Protein AF-A0ABD3U2C4-F1 (afdb_monomer_lite)

Structure (mmCIF, N/CA/C/O backbone):
data_AF-A0ABD3U2C4-F1
#
_entry.id   AF-A0ABD3U2C4-F1
#
loop_
_atom_site.group_PDB
_atom_site.id
_atom_site.type_symbol
_atom_site.label_atom_id
_atom_site.label_alt_id
_atom_site.label_comp_id
_atom_site.label_asym_id
_atom_site.label_entity_id
_atom_site.label_seq_id
_atom_site.pdbx_PDB_ins_code
_atom_site.Cart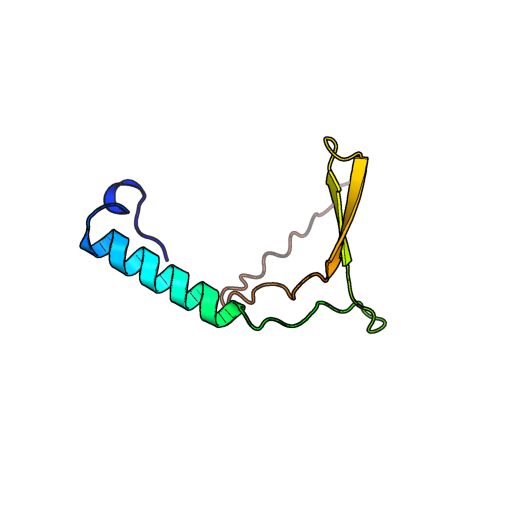n_x
_atom_site.Cartn_y
_atom_site.Cartn_z
_atom_site.occupancy
_atom_site.B_iso_or_equiv
_atom_site.auth_seq_id
_atom_site.auth_comp_id
_atom_site.auth_asym_id
_atom_site.auth_atom_id
_atom_site.pdbx_PDB_model_num
ATOM 1 N N . MET A 1 1 ? 16.956 -6.922 -3.984 1.00 56.84 1 MET A N 1
ATOM 2 C CA . MET A 1 1 ? 17.639 -7.185 -5.266 1.00 56.84 1 MET A CA 1
ATOM 3 C C . MET A 1 1 ? 16.838 -6.497 -6.361 1.00 56.84 1 MET A C 1
ATOM 5 O O . MET A 1 1 ? 15.774 -6.982 -6.705 1.00 56.84 1 MET A O 1
ATOM 9 N N . TYR A 1 2 ? 17.302 -5.335 -6.824 1.00 66.19 2 TYR A N 1
ATOM 10 C CA . TYR A 1 2 ? 16.739 -4.601 -7.962 1.00 66.19 2 TYR A CA 1
ATOM 11 C C . TYR A 1 2 ? 17.917 -4.128 -8.821 1.00 66.19 2 TYR A C 1
ATOM 13 O O . TYR A 1 2 ? 18.974 -3.796 -8.283 1.00 66.19 2 TYR A O 1
ATOM 21 N N . CYS A 1 3 ? 17.767 -4.146 -10.141 1.00 69.25 3 CYS A N 1
ATOM 22 C CA . CYS A 1 3 ? 18.782 -3.677 -11.083 1.00 69.25 3 CYS A CA 1
ATOM 23 C C . CYS A 1 3 ? 19.083 -2.178 -10.891 1.00 69.25 3 CYS A C 1
ATOM 25 O O . CYS A 1 3 ? 18.244 -1.408 -10.419 1.00 69.25 3 CYS A O 1
ATOM 27 N N . ALA A 1 4 ? 20.291 -1.740 -11.262 1.00 78.56 4 ALA A N 1
ATOM 28 C CA . ALA A 1 4 ? 20.631 -0.322 -11.182 1.00 78.56 4 ALA A CA 1
ATOM 29 C C . ALA A 1 4 ? 19.707 0.508 -12.093 1.00 78.56 4 ALA A C 1
ATOM 31 O O . ALA A 1 4 ? 19.380 0.094 -13.206 1.00 78.56 4 ALA A O 1
ATOM 32 N N . LYS A 1 5 ? 19.331 1.714 -11.638 1.00 77.12 5 LYS A N 1
ATOM 33 C CA . LYS A 1 5 ? 18.329 2.598 -12.274 1.00 77.12 5 LYS A CA 1
ATOM 34 C C . LYS A 1 5 ? 18.516 2.778 -13.787 1.00 77.12 5 LYS A C 1
ATOM 36 O O . LYS A 1 5 ? 17.536 2.900 -14.512 1.00 77.12 5 LYS A O 1
ATOM 41 N N . ARG A 1 6 ? 19.765 2.778 -14.262 1.00 83.62 6 ARG A N 1
ATOM 42 C CA . ARG A 1 6 ? 20.122 2.954 -15.681 1.00 83.62 6 ARG A CA 1
ATOM 43 C C . ARG A 1 6 ? 19.728 1.770 -16.573 1.00 83.62 6 ARG A C 1
ATOM 45 O O . ARG A 1 6 ? 19.545 1.963 -17.765 1.00 83.62 6 ARG A O 1
ATOM 52 N N . PHE A 1 7 ? 19.570 0.576 -16.006 1.00 81.12 7 PHE A N 1
ATOM 53 C CA . PHE A 1 7 ? 19.253 -0.655 -16.739 1.00 81.12 7 PHE A CA 1
ATOM 54 C C . PHE A 1 7 ? 17.825 -1.154 -16.480 1.00 81.12 7 PHE A C 1
ATOM 56 O O . PHE A 1 7 ? 17.384 -2.100 -17.123 1.00 81.12 7 PHE A O 1
ATOM 63 N N . ALA A 1 8 ? 17.088 -0.513 -15.567 1.00 78.81 8 ALA A N 1
ATOM 64 C CA . ALA A 1 8 ? 15.770 -0.963 -15.119 1.00 78.81 8 ALA A CA 1
ATOM 65 C C . ALA A 1 8 ? 14.707 -1.027 -16.224 1.00 78.81 8 ALA A C 1
ATOM 67 O O . ALA A 1 8 ? 13.765 -1.806 -16.120 1.00 78.81 8 ALA A O 1
ATOM 68 N N . TYR A 1 9 ? 14.885 -0.246 -17.290 1.00 83.88 9 TYR A N 1
ATOM 69 C CA . TYR A 1 9 ? 13.954 -0.179 -18.417 1.00 83.88 9 TYR A CA 1
ATOM 70 C C . TYR A 1 9 ? 14.433 -0.945 -19.656 1.00 83.88 9 TYR A C 1
ATOM 72 O O . TYR A 1 9 ? 13.776 -0.906 -20.693 1.00 83.88 9 TYR A O 1
ATOM 80 N N . ILE A 1 10 ? 15.563 -1.656 -19.575 1.00 91.12 10 ILE A N 1
ATOM 81 C CA . ILE A 1 10 ? 15.997 -2.540 -20.661 1.00 91.12 10 ILE A CA 1
ATOM 82 C C . ILE A 1 10 ? 14.995 -3.702 -20.752 1.00 91.12 10 ILE A C 1
ATOM 84 O O . ILE A 1 10 ? 14.723 -4.314 -19.718 1.00 91.12 10 ILE A O 1
ATOM 88 N N . PRO A 1 11 ? 14.447 -4.044 -21.938 1.00 88.25 11 PRO A N 1
ATOM 89 C CA . PRO A 1 11 ? 13.288 -4.934 -22.052 1.00 88.25 11 PRO A CA 1
ATOM 90 C C . PRO A 1 11 ? 13.352 -6.249 -21.250 1.00 88.25 11 PRO A C 1
ATOM 92 O O . PRO A 1 11 ? 12.391 -6.538 -20.537 1.00 88.25 11 PRO A O 1
ATOM 95 N N . PRO A 1 12 ? 14.442 -7.047 -21.283 1.00 86.81 12 PRO A N 1
ATOM 96 C CA . PRO A 1 12 ? 14.557 -8.234 -20.431 1.00 86.81 12 PRO A CA 1
ATOM 97 C C . PRO A 1 12 ? 14.542 -7.914 -18.930 1.00 86.81 12 PRO A C 1
ATOM 99 O O . PRO A 1 12 ? 13.863 -8.592 -18.166 1.00 86.81 12 PRO A O 1
ATOM 102 N N . VAL A 1 13 ? 15.246 -6.867 -18.505 1.00 87.19 13 VAL A N 1
ATOM 103 C CA . VAL A 1 13 ? 15.364 -6.475 -17.094 1.00 87.19 13 VAL A CA 1
ATOM 104 C C . VAL A 1 13 ? 14.038 -5.938 -16.557 1.00 87.19 13 VAL A C 1
ATOM 106 O O . VAL A 1 13 ? 13.648 -6.261 -15.438 1.00 87.19 13 VAL A O 1
ATOM 109 N N . TYR A 1 14 ? 13.328 -5.156 -17.369 1.00 87.25 14 TYR A N 1
ATOM 110 C CA . TYR A 1 14 ? 12.014 -4.619 -17.035 1.00 87.25 14 TYR A CA 1
ATOM 111 C C . TYR A 1 14 ? 10.982 -5.736 -16.824 1.00 87.25 14 TYR A C 1
ATOM 113 O O . TYR A 1 14 ? 10.262 -5.725 -15.827 1.00 87.25 14 TYR A O 1
ATOM 121 N N . ARG A 1 15 ? 10.955 -6.739 -17.717 1.00 89.81 15 ARG A N 1
ATOM 122 C CA . ARG A 1 15 ? 10.074 -7.913 -17.579 1.00 89.81 15 ARG A CA 1
ATOM 123 C C . ARG A 1 15 ? 10.338 -8.672 -16.283 1.00 89.81 15 ARG A C 1
ATOM 125 O O . ARG A 1 15 ? 9.415 -8.853 -15.497 1.00 89.81 15 ARG A O 1
ATOM 132 N N . ILE A 1 16 ? 11.602 -9.004 -16.019 1.00 89.50 16 ILE A N 1
ATOM 133 C CA . ILE A 1 16 ? 12.006 -9.700 -14.788 1.00 89.50 16 ILE A CA 1
ATOM 134 C C . ILE A 1 16 ? 11.640 -8.873 -13.545 1.00 89.50 16 ILE A C 1
ATOM 136 O O . ILE A 1 16 ? 11.177 -9.420 -12.549 1.00 89.50 16 ILE A O 1
ATOM 140 N N . GLY A 1 17 ? 11.807 -7.547 -13.592 1.00 87.44 17 GLY A N 1
ATOM 141 C CA . GLY A 1 17 ? 11.421 -6.654 -12.497 1.00 87.44 17 GLY A CA 1
ATOM 142 C C . GLY A 1 17 ? 9.919 -6.685 -12.203 1.00 87.44 17 GLY A C 1
ATOM 143 O O . GLY A 1 17 ? 9.529 -6.753 -11.038 1.00 87.44 17 GLY A O 1
ATOM 144 N N . ASN A 1 18 ? 9.086 -6.689 -13.245 1.00 89.56 18 ASN A N 1
ATOM 145 C CA . ASN A 1 18 ? 7.635 -6.804 -13.104 1.00 89.56 18 ASN A CA 1
ATOM 146 C C . ASN A 1 18 ? 7.219 -8.175 -12.562 1.00 89.56 18 ASN A C 1
ATOM 148 O O . ASN A 1 18 ? 6.378 -8.242 -11.669 1.00 89.56 18 ASN A O 1
ATOM 152 N N . GLU A 1 19 ? 7.820 -9.257 -13.058 1.00 90.69 19 GLU A N 1
ATOM 153 C CA . GLU A 1 19 ? 7.570 -10.617 -12.568 1.00 90.69 19 GLU A CA 1
ATOM 154 C C . GLU A 1 19 ? 7.952 -10.754 -11.091 1.00 90.69 19 GLU A C 1
ATOM 156 O O . GLU A 1 19 ? 7.162 -11.240 -10.285 1.00 90.69 19 GLU A O 1
ATOM 161 N N . LEU A 1 20 ? 9.123 -10.247 -10.698 1.00 89.38 20 LEU A N 1
ATOM 162 C CA . LEU A 1 20 ? 9.564 -10.263 -9.305 1.00 89.38 20 LEU A CA 1
ATOM 163 C C . LEU A 1 20 ? 8.653 -9.419 -8.404 1.00 89.38 20 LEU A C 1
ATOM 165 O O . LEU A 1 20 ? 8.345 -9.829 -7.286 1.00 89.38 20 LEU A O 1
ATOM 169 N N . ALA A 1 21 ? 8.195 -8.260 -8.883 1.00 88.12 21 ALA A N 1
ATOM 170 C CA . ALA A 1 21 ? 7.235 -7.429 -8.161 1.00 88.12 21 ALA A CA 1
ATOM 171 C C . ALA A 1 21 ? 5.872 -8.125 -8.008 1.00 88.12 21 ALA A C 1
ATOM 173 O O . ALA A 1 21 ? 5.245 -8.008 -6.954 1.00 88.12 21 ALA A O 1
ATOM 174 N N . ALA A 1 22 ? 5.430 -8.872 -9.024 1.00 89.19 22 ALA A N 1
ATOM 175 C CA . ALA A 1 22 ? 4.216 -9.678 -8.956 1.00 89.19 22 ALA A CA 1
ATOM 176 C C . ALA A 1 22 ? 4.365 -10.827 -7.949 1.00 89.19 22 ALA A C 1
ATOM 178 O O . ALA A 1 22 ? 3.477 -11.030 -7.126 1.00 89.19 22 ALA A O 1
ATOM 179 N N . LEU A 1 23 ? 5.505 -11.522 -7.943 1.00 89.25 23 LEU A N 1
ATOM 180 C CA . LEU A 1 23 ? 5.804 -12.556 -6.951 1.00 89.25 23 LEU A CA 1
ATOM 181 C C . LEU A 1 23 ? 5.843 -11.988 -5.525 1.00 89.25 23 LEU A C 1
ATOM 183 O O . LEU A 1 23 ? 5.195 -12.544 -4.642 1.00 89.25 23 LEU A O 1
ATOM 187 N N . ASP A 1 24 ? 6.527 -10.858 -5.295 1.00 86.88 24 ASP A N 1
ATOM 188 C CA . ASP A 1 24 ? 6.512 -10.182 -3.987 1.00 86.88 24 ASP A CA 1
ATOM 189 C C . ASP A 1 24 ? 5.088 -9.798 -3.578 1.00 86.88 24 ASP A C 1
ATOM 191 O O . ASP A 1 24 ? 4.722 -9.938 -2.412 1.00 86.88 24 ASP A O 1
ATOM 195 N N . ASN A 1 25 ? 4.264 -9.332 -4.519 1.00 86.56 25 ASN A N 1
ATOM 196 C CA . ASN A 1 25 ? 2.876 -9.003 -4.228 1.00 86.56 25 ASN A CA 1
ATOM 197 C C . ASN A 1 25 ? 2.072 -10.241 -3.821 1.00 86.56 25 ASN A C 1
ATOM 199 O O . ASN A 1 25 ? 1.448 -10.207 -2.766 1.00 86.56 25 ASN A O 1
ATOM 203 N N . ASN A 1 26 ? 2.148 -11.320 -4.602 1.00 89.06 26 ASN A N 1
ATOM 204 C CA . ASN A 1 26 ? 1.415 -12.565 -4.370 1.00 89.06 26 ASN A CA 1
ATOM 205 C C . ASN A 1 26 ? 1.802 -13.221 -3.038 1.00 89.06 26 ASN A C 1
ATOM 207 O O . ASN A 1 26 ? 0.941 -13.693 -2.310 1.00 89.06 26 ASN A O 1
ATOM 211 N N . ILE A 1 27 ? 3.083 -13.190 -2.660 1.00 85.44 27 ILE A N 1
ATOM 212 C CA . ILE A 1 27 ? 3.537 -13.692 -1.350 1.00 85.44 27 ILE A CA 1
ATOM 213 C C . ILE A 1 27 ? 2.912 -12.889 -0.196 1.00 85.44 27 ILE A C 1
ATOM 215 O O . ILE A 1 27 ? 2.694 -13.407 0.896 1.00 85.44 27 ILE A O 1
ATOM 219 N N . HIS A 1 28 ? 2.619 -11.608 -0.423 1.00 84.38 28 HIS A N 1
ATOM 220 C CA . HIS A 1 28 ? 2.148 -10.680 0.601 1.00 84.38 28 HIS A CA 1
ATOM 221 C C . HIS A 1 28 ? 0.673 -10.268 0.447 1.00 84.38 28 HIS A C 1
ATOM 223 O O . HIS A 1 28 ? 0.229 -9.369 1.183 1.00 84.38 28 HIS A O 1
ATOM 229 N N . SER A 1 29 ? -0.075 -10.862 -0.490 1.00 84.69 29 SER A N 1
ATOM 230 C CA . SER A 1 29 ? -1.473 -10.513 -0.782 1.00 84.69 29 SER A CA 1
ATOM 231 C C . SER A 1 29 ? -2.385 -10.921 0.371 1.00 84.69 29 SER A C 1
ATOM 233 O O . SER A 1 29 ? -3.197 -10.112 0.841 1.00 84.69 29 SER A O 1
ATOM 235 N N . ASP A 1 30 ? -2.133 -12.116 0.903 1.00 85.25 30 ASP A N 1
ATOM 236 C CA . ASP A 1 30 ? -2.986 -12.817 1.867 1.00 85.25 30 ASP A CA 1
ATOM 237 C C . ASP A 1 30 ? -2.578 -12.549 3.319 1.00 85.25 30 ASP A C 1
ATOM 239 O O . ASP A 1 30 ? -2.944 -13.275 4.241 1.00 85.25 30 ASP A O 1
ATOM 243 N N . ARG A 1 31 ? -1.823 -11.467 3.549 1.00 86.50 31 ARG A N 1
ATOM 244 C CA . ARG A 1 31 ? -1.479 -11.031 4.905 1.00 86.50 31 ARG A CA 1
ATOM 245 C C . ARG A 1 31 ? -2.739 -10.752 5.715 1.00 86.50 31 ARG A C 1
ATOM 247 O O . ARG A 1 31 ? -3.606 -9.983 5.280 1.00 86.50 31 ARG A O 1
ATOM 254 N N . GLY A 1 32 ? -2.765 -11.330 6.913 1.00 88.94 32 GLY A N 1
ATOM 255 C CA . GLY A 1 32 ? -3.819 -11.142 7.893 1.00 88.94 32 GLY A CA 1
ATOM 256 C C . GLY A 1 32 ? -3.937 -9.697 8.370 1.00 88.94 32 GLY A C 1
ATOM 257 O O . GLY A 1 32 ? -3.108 -8.824 8.085 1.00 88.94 32 GLY A O 1
ATOM 258 N N . VAL A 1 33 ? -5.011 -9.446 9.109 1.00 91.31 33 VAL A N 1
ATOM 259 C CA . VAL A 1 33 ? -5.240 -8.167 9.776 1.00 91.31 33 VAL A CA 1
ATOM 260 C C . VAL A 1 33 ? -4.370 -8.095 11.028 1.00 91.31 33 VAL A C 1
ATOM 262 O O . VAL A 1 33 ? -4.359 -9.015 11.840 1.00 91.31 33 VAL A O 1
ATOM 265 N N . MET A 1 34 ? -3.671 -6.977 11.199 1.00 91.56 34 MET A N 1
ATOM 266 C CA . MET A 1 34 ? -2.841 -6.705 12.363 1.00 91.56 34 MET A CA 1
ATOM 267 C C . MET A 1 34 ? -3.703 -6.610 13.621 1.00 91.56 34 MET A C 1
ATOM 269 O O . MET A 1 34 ? -4.661 -5.833 13.667 1.00 91.56 34 MET A O 1
ATOM 273 N N . ARG A 1 35 ? -3.313 -7.360 14.653 1.00 93.00 35 ARG A N 1
ATOM 274 C CA . ARG A 1 35 ? -3.926 -7.310 15.980 1.00 93.00 35 ARG A CA 1
ATOM 275 C C . ARG A 1 35 ? -2.988 -6.674 17.004 1.00 93.00 35 ARG A C 1
ATOM 277 O O . ARG A 1 35 ? -1.768 -6.800 16.893 1.00 93.00 35 ARG A O 1
ATOM 284 N N . ASN A 1 36 ? -3.550 -5.954 17.970 1.00 90.81 36 ASN A N 1
ATOM 285 C CA . ASN A 1 36 ? -2.812 -5.405 19.106 1.00 90.81 36 ASN A CA 1
ATOM 286 C C . ASN A 1 36 ? -2.501 -6.510 20.145 1.00 90.81 36 ASN A C 1
ATOM 288 O O . ASN A 1 36 ? -2.848 -7.677 19.956 1.00 90.81 36 ASN A O 1
ATOM 292 N N . LYS A 1 37 ? -1.842 -6.147 21.256 1.00 90.12 37 LYS A N 1
ATOM 293 C CA . LYS A 1 37 ? -1.512 -7.091 22.345 1.00 90.12 37 LYS A CA 1
ATOM 294 C C . LYS A 1 37 ? -2.749 -7.711 23.009 1.00 90.12 37 LYS A C 1
ATOM 296 O O . LYS A 1 37 ? -2.654 -8.796 23.564 1.00 90.12 37 LYS A O 1
ATOM 301 N N . GLU A 1 38 ? -3.879 -7.020 22.940 1.00 91.44 38 GLU A N 1
ATOM 302 C CA . GLU A 1 38 ? -5.170 -7.420 23.506 1.00 91.44 38 GLU A CA 1
ATOM 303 C C . GLU A 1 38 ? -6.009 -8.243 22.506 1.00 91.44 38 GLU A C 1
ATOM 305 O O . GLU A 1 38 ? -7.071 -8.750 22.850 1.00 91.44 38 GLU A O 1
ATOM 310 N N . GLY A 1 39 ? -5.520 -8.432 21.272 1.00 87.56 39 GLY A N 1
ATOM 311 C CA . GLY A 1 39 ? -6.183 -9.200 20.216 1.00 87.56 39 GLY A CA 1
ATOM 312 C C . GLY A 1 39 ? -7.150 -8.401 19.333 1.00 87.56 39 GLY A C 1
ATOM 313 O O . GLY A 1 39 ? -7.726 -8.974 18.405 1.00 87.56 39 GLY A O 1
ATOM 314 N N . GLU A 1 40 ? -7.305 -7.098 19.561 1.00 90.75 40 GLU A N 1
ATOM 315 C CA . GLU A 1 40 ? -8.165 -6.214 18.771 1.00 90.75 40 GLU A CA 1
ATOM 316 C C . GLU A 1 40 ? -7.521 -5.810 17.442 1.00 90.75 40 GLU A C 1
ATOM 318 O O . GLU A 1 40 ? -6.300 -5.694 17.323 1.00 90.75 40 GLU A O 1
ATOM 323 N N . ILE A 1 41 ? -8.352 -5.544 16.432 1.00 93.81 41 ILE A N 1
ATOM 324 C CA . ILE A 1 41 ? -7.899 -5.112 15.106 1.00 93.81 41 ILE A CA 1
ATOM 325 C C . ILE A 1 41 ? -7.345 -3.686 15.162 1.00 93.81 41 ILE A C 1
ATOM 327 O O . ILE A 1 41 ? -8.007 -2.757 15.620 1.00 93.81 41 ILE A O 1
ATOM 331 N N . VAL A 1 42 ? -6.153 -3.496 14.597 1.00 93.75 42 VAL A N 1
ATOM 332 C CA . VAL A 1 42 ? -5.566 -2.169 14.401 1.00 93.75 42 VAL A CA 1
ATOM 333 C C . VAL A 1 42 ? -6.149 -1.534 13.140 1.00 93.75 42 VAL A C 1
ATOM 335 O O . VAL A 1 42 ? -6.062 -2.101 12.050 1.00 93.75 42 VAL A O 1
ATOM 338 N N . TYR A 1 43 ? -6.688 -0.324 13.273 1.00 94.19 43 TYR A N 1
ATOM 339 C CA . TYR A 1 43 ? -7.243 0.448 12.162 1.00 94.19 43 TYR A CA 1
ATOM 340 C C . TYR A 1 43 ? -6.383 1.667 11.826 1.00 94.19 43 TYR A C 1
ATOM 342 O O . TYR A 1 43 ? -5.777 2.286 12.701 1.00 94.19 43 TYR A O 1
ATOM 350 N N . HIS A 1 44 ? -6.387 2.057 10.553 1.00 93.69 44 HIS A N 1
ATOM 351 C CA . HIS A 1 44 ? -5.850 3.330 10.088 1.00 93.69 44 HIS A CA 1
ATOM 352 C C . HIS A 1 44 ? -6.982 4.208 9.553 1.00 93.69 44 HIS A C 1
ATOM 354 O O . HIS A 1 44 ? -7.895 3.728 8.879 1.00 93.69 44 HIS A O 1
ATOM 360 N N . ARG A 1 45 ? -6.912 5.511 9.841 1.00 94.75 45 ARG A N 1
ATOM 361 C CA . ARG A 1 45 ? -7.893 6.500 9.386 1.00 94.75 45 ARG A CA 1
ATOM 362 C C . ARG A 1 45 ? -7.259 7.508 8.435 1.00 94.75 45 ARG A C 1
ATOM 364 O O . ARG A 1 45 ? -6.193 8.046 8.717 1.00 94.75 45 ARG A O 1
ATOM 371 N N . CYS A 1 46 ? -7.952 7.806 7.344 1.00 95.62 46 CYS A N 1
ATOM 372 C CA . CYS A 1 46 ? -7.577 8.845 6.388 1.00 95.62 46 CYS A CA 1
ATOM 373 C C . CYS A 1 46 ? -8.695 9.879 6.278 1.00 95.62 46 CYS A C 1
ATOM 375 O O . CYS A 1 46 ? -9.863 9.513 6.143 1.00 95.62 46 CYS A O 1
ATOM 377 N N . TYR A 1 47 ? -8.338 11.163 6.305 1.00 96.56 47 TYR A N 1
ATOM 378 C CA . 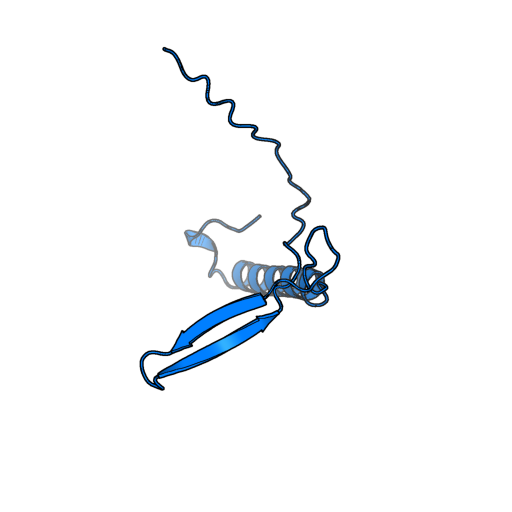TYR A 1 47 ? -9.284 12.252 6.076 1.00 96.56 47 TYR A CA 1
ATOM 379 C C . TYR A 1 47 ? -9.213 12.731 4.631 1.00 96.56 47 TYR A C 1
ATOM 381 O O . TYR A 1 47 ? -8.147 13.114 4.145 1.00 96.56 47 TYR A O 1
ATOM 389 N N . ASN A 1 48 ? -10.356 12.762 3.955 1.00 96.19 48 ASN A N 1
ATOM 390 C CA . ASN A 1 48 ? -10.472 13.357 2.635 1.00 96.19 48 ASN A CA 1
ATOM 391 C C . ASN A 1 48 ? -10.997 14.792 2.758 1.00 96.19 48 ASN A C 1
ATOM 393 O O . ASN A 1 48 ? -12.178 15.014 3.018 1.00 96.19 48 ASN A O 1
ATOM 397 N N . LYS A 1 49 ? -10.123 15.772 2.504 1.00 96.94 49 LYS A N 1
ATOM 398 C CA . LYS A 1 49 ? -10.470 17.201 2.571 1.00 96.94 49 LYS A CA 1
ATOM 399 C C . LYS A 1 49 ? -11.530 17.622 1.550 1.00 96.94 49 LYS A C 1
ATOM 401 O O . LYS A 1 49 ? -12.293 18.531 1.838 1.00 96.94 49 LYS A O 1
ATOM 406 N N . LYS A 1 50 ? -11.582 16.976 0.377 1.00 96.19 50 LYS A N 1
ATOM 407 C CA . LYS A 1 50 ? -12.544 17.320 -0.684 1.00 96.19 50 LYS A CA 1
ATOM 408 C C . LYS A 1 50 ? -13.968 16.914 -0.311 1.00 96.19 50 LYS A C 1
ATOM 410 O O . LYS A 1 50 ? -14.900 17.637 -0.626 1.00 96.19 50 LYS A O 1
ATOM 415 N N . SER A 1 51 ? -14.133 15.760 0.337 1.00 94.44 51 SER A N 1
ATOM 416 C CA . SER A 1 51 ? -15.449 15.247 0.741 1.00 94.44 51 SER A CA 1
ATOM 417 C C . SER A 1 51 ? -15.791 15.493 2.212 1.00 94.44 51 SER A C 1
ATOM 419 O O . SER A 1 51 ? -16.907 15.188 2.621 1.00 94.44 51 SER A O 1
ATOM 421 N N . GLY A 1 52 ? -14.850 16.004 3.012 1.00 96.19 52 GLY A N 1
ATOM 422 C CA . GLY A 1 52 ? -15.038 16.265 4.441 1.00 96.19 52 GLY A CA 1
ATOM 423 C C . GLY A 1 52 ? -15.216 15.004 5.292 1.00 96.19 52 GLY A C 1
ATOM 424 O O . GLY A 1 52 ? -15.786 15.067 6.377 1.00 96.19 52 GLY A O 1
ATOM 425 N N . ARG A 1 53 ? -14.788 13.835 4.797 1.00 96.88 53 ARG A N 1
ATOM 426 C CA . ARG A 1 53 ? -15.092 12.531 5.407 1.00 96.88 53 ARG A CA 1
ATOM 427 C C . ARG A 1 53 ? -13.842 11.797 5.868 1.00 96.88 53 ARG A C 1
ATOM 429 O O . ARG A 1 53 ? -12.796 11.845 5.220 1.00 96.88 53 ARG A O 1
ATOM 436 N N . TRP A 1 54 ? -13.996 11.061 6.964 1.00 96.62 54 TRP A N 1
ATOM 437 C CA . TRP A 1 54 ? -13.030 10.070 7.424 1.00 96.62 54 TRP A CA 1
ATOM 438 C C . TRP A 1 54 ? -13.341 8.707 6.814 1.00 96.62 54 TRP A C 1
ATOM 440 O O . TRP A 1 54 ? -14.496 8.294 6.738 1.00 96.62 54 TRP A O 1
ATOM 450 N N . THR A 1 55 ? -12.304 7.995 6.393 1.00 95.62 55 THR A N 1
ATOM 451 C CA . THR A 1 55 ? -12.386 6.595 5.971 1.00 95.62 55 THR A CA 1
ATOM 452 C C . THR A 1 55 ? -11.464 5.774 6.852 1.00 95.62 55 THR A C 1
ATOM 454 O O . THR A 1 55 ? -10.322 6.172 7.089 1.00 95.62 55 THR A O 1
ATOM 457 N N . ILE A 1 56 ? -11.973 4.652 7.352 1.00 95.38 56 ILE A N 1
ATOM 458 C CA . ILE A 1 56 ? -11.273 3.765 8.279 1.00 95.38 56 ILE A CA 1
ATOM 459 C C . ILE A 1 56 ? -11.069 2.426 7.578 1.00 95.38 56 ILE A C 1
ATOM 461 O O . ILE A 1 56 ? -11.996 1.911 6.957 1.00 95.38 56 ILE A O 1
ATOM 465 N N . TYR A 1 57 ? -9.864 1.873 7.667 1.00 93.50 57 TYR A N 1
ATOM 466 C CA . TYR A 1 57 ? -9.543 0.562 7.110 1.00 93.50 57 TYR A CA 1
ATOM 467 C C . TYR A 1 57 ? -8.657 -0.246 8.064 1.00 93.50 57 TYR A C 1
ATOM 469 O O . TYR A 1 57 ? -7.826 0.336 8.769 1.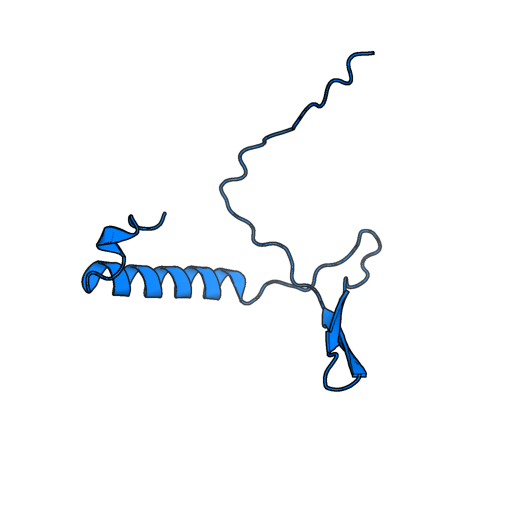00 93.50 57 TYR A O 1
ATOM 477 N N . PRO A 1 58 ? -8.823 -1.579 8.109 1.00 93.50 58 PRO A N 1
ATOM 478 C CA . PRO A 1 58 ? -7.977 -2.442 8.920 1.00 93.50 58 PRO A CA 1
ATOM 479 C C . PRO A 1 58 ? -6.546 -2.465 8.370 1.00 93.50 58 PRO A C 1
ATOM 481 O O . PRO A 1 58 ? -6.319 -2.552 7.160 1.00 93.50 58 PRO A O 1
ATOM 484 N N . CYS A 1 59 ? -5.565 -2.401 9.265 1.00 92.69 59 CYS A N 1
ATOM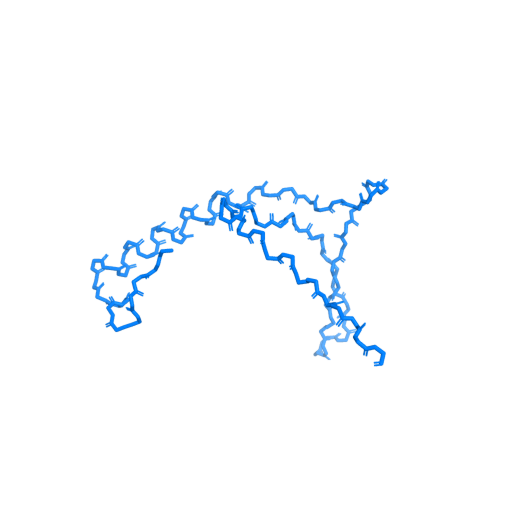 485 C CA . CYS A 1 59 ? -4.157 -2.536 8.919 1.00 92.69 59 CYS A CA 1
ATOM 486 C C . CYS A 1 59 ? -3.825 -4.004 8.648 1.00 92.69 59 CYS A C 1
ATOM 488 O O . CYS A 1 59 ? -4.151 -4.868 9.455 1.00 92.69 59 CYS A O 1
ATOM 490 N N . LYS A 1 60 ? -3.120 -4.292 7.551 1.00 91.06 60 LYS A N 1
ATOM 491 C CA . LYS A 1 60 ? -2.522 -5.617 7.333 1.00 91.06 60 LYS A CA 1
ATOM 492 C C . LYS A 1 60 ? -1.226 -5.762 8.128 1.00 91.06 60 LYS A C 1
ATOM 494 O O . LYS A 1 60 ? -0.547 -4.771 8.406 1.00 91.06 60 LYS A O 1
ATOM 499 N N . GLU A 1 61 ? -0.862 -6.994 8.454 1.00 89.94 61 GLU A N 1
ATOM 500 C CA . GLU A 1 61 ? 0.414 -7.322 9.091 1.00 89.94 61 GLU A CA 1
ATOM 501 C C . GLU A 1 61 ? 1.621 -6.785 8.304 1.00 89.94 61 GLU A C 1
ATOM 503 O O . GLU A 1 61 ? 1.579 -6.590 7.082 1.00 89.94 61 GLU A O 1
ATOM 508 N N . LYS A 1 62 ? 2.728 -6.515 9.005 1.00 85.19 62 LYS A N 1
ATOM 509 C CA . LYS A 1 62 ? 3.956 -6.005 8.376 1.00 85.19 62 LYS A CA 1
ATOM 510 C C . LYS A 1 62 ? 4.546 -7.054 7.431 1.00 85.19 62 LYS A C 1
ATOM 512 O O . LYS A 1 62 ? 4.457 -8.247 7.690 1.00 85.19 62 LYS A O 1
ATOM 517 N N . LYS A 1 63 ? 5.166 -6.603 6.334 1.00 82.88 63 LYS A N 1
ATOM 518 C CA . LYS A 1 63 ? 5.903 -7.505 5.438 1.00 82.88 63 LYS A CA 1
ATOM 519 C C . LYS A 1 63 ? 7.082 -8.115 6.196 1.00 82.88 63 LYS A C 1
ATOM 521 O O . LYS A 1 63 ? 7.874 -7.382 6.792 1.00 82.88 63 LYS A O 1
ATOM 526 N N . THR A 1 64 ? 7.200 -9.435 6.154 1.00 73.81 64 THR A N 1
ATOM 527 C CA . THR A 1 64 ? 8.342 -10.163 6.699 1.00 73.81 64 THR A CA 1
ATOM 528 C C . THR A 1 64 ? 9.432 -10.227 5.639 1.00 73.81 64 THR A C 1
ATOM 530 O O . THR A 1 64 ? 9.445 -11.113 4.790 1.00 73.81 64 THR A O 1
ATOM 533 N N . SER A 1 65 ? 10.363 -9.280 5.672 1.00 60.69 65 SER A N 1
ATOM 534 C CA . SER A 1 65 ? 11.602 -9.412 4.907 1.00 60.69 65 SER A CA 1
ATOM 535 C C . SER A 1 65 ? 12.531 -10.365 5.660 1.00 60.69 65 SER A C 1
ATOM 537 O O . SER A 1 65 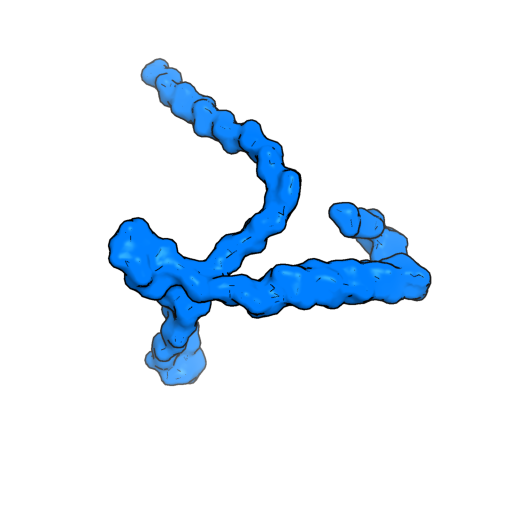? 12.912 -10.069 6.790 1.00 60.69 65 SER A O 1
ATOM 539 N N . SER A 1 66 ? 12.941 -11.475 5.041 1.00 58.72 66 SER A N 1
ATOM 540 C CA . SER A 1 66 ? 13.894 -12.451 5.610 1.00 58.72 66 SER A CA 1
ATOM 541 C C . SER A 1 66 ? 15.285 -11.871 5.926 1.00 58.72 66 SER A C 1
ATOM 543 O O . SER A 1 66 ? 16.117 -12.543 6.521 1.00 58.72 66 SER A O 1
ATOM 545 N N . HIS A 1 67 ? 15.542 -10.609 5.569 1.00 49.22 67 HIS A N 1
ATOM 546 C CA . HIS A 1 67 ? 16.736 -9.852 5.937 1.00 49.22 67 HIS A CA 1
ATOM 547 C C . HIS A 1 67 ? 16.428 -8.884 7.089 1.00 49.22 67 HIS A C 1
ATOM 549 O O . HIS A 1 67 ? 16.316 -7.673 6.896 1.00 49.22 67 HIS A O 1
ATOM 555 N N . GLN A 1 68 ? 16.276 -9.417 8.300 1.00 42.47 68 GLN A N 1
ATOM 556 C CA . GLN A 1 68 ? 16.304 -8.623 9.529 1.00 42.47 68 GLN A CA 1
ATOM 557 C C . GLN A 1 68 ? 17.757 -8.516 10.005 1.00 42.47 68 GLN A C 1
ATOM 559 O O . GLN A 1 68 ? 18.217 -9.290 10.836 1.00 42.47 68 GLN A O 1
ATOM 564 N N . GLY A 1 69 ? 18.500 -7.554 9.454 1.00 37.25 69 GLY A N 1
ATOM 565 C CA . GLY A 1 69 ? 19.719 -7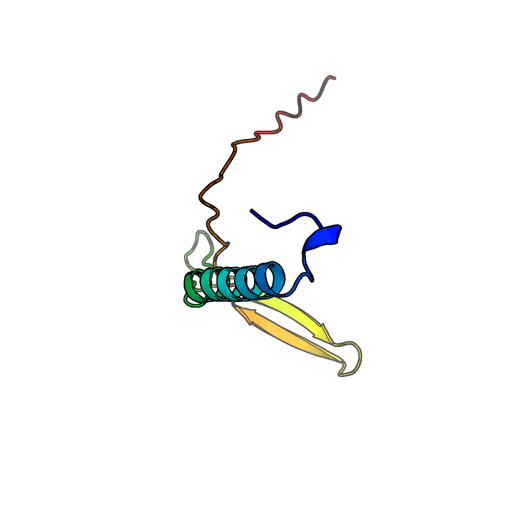.072 10.096 1.00 37.25 69 GLY A CA 1
ATOM 566 C C . GLY A 1 69 ? 19.322 -6.298 11.348 1.00 37.25 69 GLY A C 1
ATOM 567 O O . GLY A 1 69 ? 18.772 -5.201 11.253 1.00 37.25 69 GLY A O 1
ATOM 568 N N . SER A 1 70 ? 19.553 -6.889 12.516 1.00 35.34 70 SER A N 1
ATOM 569 C CA . SER A 1 70 ? 19.391 -6.262 13.823 1.00 35.34 70 SER A CA 1
ATOM 570 C C . SER A 1 70 ? 20.303 -5.037 13.942 1.00 35.34 70 SER A C 1
ATOM 572 O O . SER A 1 70 ? 21.468 -5.158 14.307 1.00 35.34 70 SER A O 1
ATOM 574 N N . TYR A 1 71 ? 19.783 -3.845 13.654 1.00 35.59 71 TYR A N 1
ATOM 575 C CA . TYR A 1 71 ? 20.396 -2.595 14.099 1.00 35.59 71 TYR A CA 1
ATOM 576 C C . TYR A 1 71 ? 19.638 -2.089 15.324 1.00 35.59 71 TYR A C 1
ATOM 578 O O . TYR A 1 71 ? 18.692 -1.308 15.226 1.00 35.59 71 TYR A O 1
ATOM 586 N N . SER A 1 72 ? 20.060 -2.550 16.501 1.00 37.56 72 SER A N 1
ATOM 587 C CA . SER A 1 72 ? 19.746 -1.894 17.766 1.00 37.56 72 SER A CA 1
ATOM 588 C C . SER A 1 72 ? 20.533 -0.582 17.835 1.00 37.56 72 SER A C 1
ATOM 590 O O . SER A 1 72 ? 21.748 -0.594 18.026 1.00 37.56 72 SER A O 1
ATOM 592 N N . LYS A 1 73 ? 19.865 0.564 17.670 1.00 35.97 73 LYS A N 1
ATOM 593 C CA . LYS A 1 73 ? 20.441 1.862 18.047 1.00 35.97 73 LYS A CA 1
ATOM 594 C C . LYS A 1 73 ? 20.436 1.964 19.574 1.00 35.97 73 LYS A C 1
ATOM 596 O O . LYS A 1 73 ? 19.416 2.309 20.163 1.00 35.97 73 LYS A O 1
ATOM 601 N N . SER A 1 74 ? 21.567 1.672 20.209 1.00 41.84 74 SER A N 1
ATOM 602 C CA . SER A 1 74 ? 21.859 2.128 21.567 1.00 41.84 74 SER A CA 1
ATOM 603 C C . SER A 1 74 ? 22.157 3.628 21.510 1.00 41.84 74 SER A C 1
ATOM 605 O O . SER A 1 74 ? 23.262 4.057 21.188 1.00 41.84 74 SER A O 1
ATOM 607 N N . HIS A 1 75 ? 21.152 4.456 21.787 1.00 40.47 75 HIS A N 1
ATOM 608 C CA . HIS A 1 75 ? 21.413 5.842 22.154 1.00 40.47 75 HIS A CA 1
ATOM 609 C C . HIS A 1 75 ? 21.898 5.850 23.606 1.00 40.47 75 HIS A C 1
ATOM 611 O O . HIS A 1 75 ? 21.097 5.835 24.537 1.00 40.47 75 HIS A O 1
ATOM 617 N N . HIS A 1 76 ? 23.220 5.836 23.790 1.00 37.28 76 HIS A N 1
ATOM 618 C CA . HIS A 1 76 ? 23.824 6.324 25.023 1.00 37.28 76 HIS A CA 1
ATOM 619 C C . HIS A 1 76 ? 23.555 7.830 25.097 1.00 37.28 76 HIS A C 1
ATOM 621 O O . HIS A 1 76 ? 24.056 8.603 24.282 1.00 37.28 76 HIS A O 1
ATOM 627 N N . LEU A 1 77 ? 22.705 8.224 26.042 1.00 42.62 77 LEU A N 1
ATOM 628 C CA . LEU A 1 77 ? 22.649 9.589 26.542 1.00 42.62 77 LEU A CA 1
ATOM 629 C C . LEU A 1 77 ? 23.914 9.799 27.378 1.00 42.62 77 LEU A C 1
ATOM 631 O O . LEU A 1 77 ? 24.057 9.197 28.442 1.00 42.62 77 LEU A O 1
ATOM 635 N N . SER A 1 78 ? 24.841 10.601 26.863 1.00 38.69 78 SER A N 1
ATOM 636 C CA . SER A 1 78 ? 25.902 11.205 27.664 1.00 38.69 78 SER A CA 1
ATOM 637 C C . SER A 1 78 ? 25.315 12.438 28.342 1.00 38.69 78 SER A C 1
ATOM 639 O O . SER A 1 78 ? 24.822 13.335 27.656 1.00 38.69 78 SER A O 1
ATOM 641 N N . THR A 1 79 ? 25.321 12.410 29.671 1.00 48.28 79 THR A N 1
ATOM 642 C CA . THR A 1 79 ? 25.098 13.539 30.587 1.00 48.28 79 THR A CA 1
ATOM 643 C C . THR A 1 79 ? 26.042 14.702 30.324 1.00 48.28 79 THR A C 1
ATOM 645 O O . THR A 1 79 ? 27.197 14.429 29.920 1.00 48.28 79 THR A O 1
#

Secondary structure (DSSP, 8-state):
----TTTTTSHHHHHHHHHHHHHHHHHTTTPPBPB-TTSPBPEEEEEETTTTEEEEEEPBPPP--S-------------

Foldseek 3Di:
DADDPVCCPPVVNVVVVVVVVVVLCVVQVPFDFDADPVRDFDKDWDADPVVRDIDIDTDGDDDDDVPPPDDDPPPDDDD

Sequence (79 aa):
MYCAKRFAYIPPVYRIGNELAALDNNIHSDRGVMRNKEGEIVYHRCYNKKSGRWTIYPCKEKKTSSHQGSYSKSHHLST

Organism: Sinanodonta woodiana (NCBI:txid1069815)

Radius of gyration: 19.57 Å; chains: 1; bounding box: 41×31×53 Å

pLDDT: mean 79.68, std 19.37, range [35.34, 96.94]